Protein AF-A0A7W0M4L1-F1 (afdb_mon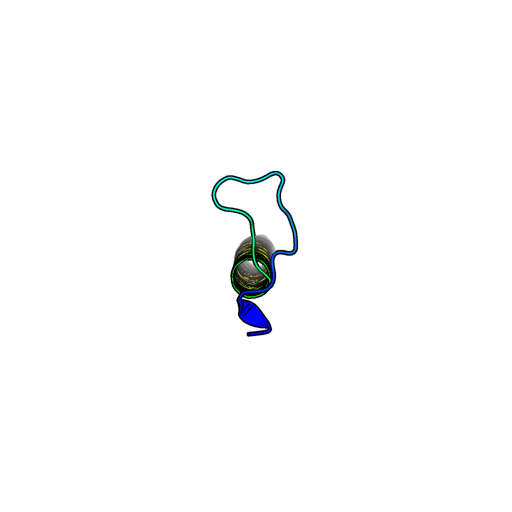omer_lite)

Sequence (46 aa):
DELARVVDASWDPPVTVGVRLVSLLSDCLQHLGQAAYVRGLAERAG

Radius of gyration: 16.64 Å; chains: 1; bounding box: 35×16×44 Å

pLDDT: mean 97.43, std 3.65, range [78.06, 98.81]

Foldseek 3Di:
DQQQCFPAVPDVVGHGNVNVVVVVVVVVVVVVVVVVVVVVVVVVVD

Structure (mmCIF, N/CA/C/O backbone):
data_AF-A0A7W0M4L1-F1
#
_entry.id   AF-A0A7W0M4L1-F1
#
loop_
_atom_site.group_PDB
_atom_site.id
_atom_site.type_symbol
_atom_site.label_atom_id
_atom_site.label_alt_id
_atom_site.label_comp_id
_atom_site.label_asym_id
_atom_site.label_entity_id
_atom_site.label_seq_id
_atom_site.pdbx_PDB_ins_code
_atom_site.Cartn_x
_atom_site.Cartn_y
_atom_site.Cartn_z
_atom_site.occupancy
_atom_site.B_iso_or_equiv
_atom_site.auth_seq_id
_atom_site.auth_comp_id
_atom_site.auth_asym_id
_atom_site.auth_atom_id
_atom_site.pdbx_PDB_model_num
ATOM 1 N N . ASP A 1 1 ? 16.141 -3.365 -12.587 1.00 83.94 1 ASP A N 1
ATOM 2 C CA . ASP A 1 1 ? 15.409 -3.933 -13.738 1.00 83.94 1 ASP A CA 1
ATOM 3 C C . ASP A 1 1 ? 13.963 -4.270 -13.404 1.00 83.94 1 ASP A C 1
ATOM 5 O O . ASP A 1 1 ? 13.089 -3.560 -13.881 1.00 83.94 1 ASP A O 1
ATOM 9 N N . GLU A 1 2 ? 13.677 -5.231 -12.517 1.00 95.06 2 GLU A N 1
ATOM 10 C CA . GLU A 1 2 ? 12.284 -5.661 -12.259 1.00 95.06 2 GLU A CA 1
ATOM 11 C C . GLU A 1 2 ? 11.367 -4.557 -11.700 1.00 95.06 2 GLU A C 1
ATOM 13 O O . GLU A 1 2 ? 10.241 -4.391 -12.158 1.00 95.06 2 GLU A O 1
ATOM 18 N N . LEU A 1 3 ? 11.855 -3.730 -10.767 1.00 97.94 3 LEU A N 1
ATOM 19 C CA . LEU A 1 3 ? 11.061 -2.628 -10.201 1.00 97.94 3 LEU A CA 1
ATOM 20 C C . LEU A 1 3 ? 10.757 -1.505 -11.205 1.00 97.94 3 LEU A C 1
ATOM 22 O O . LEU A 1 3 ? 9.791 -0.769 -11.014 1.00 97.94 3 LEU A O 1
ATOM 26 N N . ALA A 1 4 ? 11.564 -1.368 -12.260 1.00 98.00 4 ALA A N 1
ATOM 27 C CA . ALA A 1 4 ? 11.393 -0.342 -13.287 1.00 98.00 4 ALA A CA 1
ATOM 28 C C . ALA A 1 4 ? 10.443 -0.783 -14.413 1.00 98.00 4 ALA A C 1
ATOM 30 O O . ALA A 1 4 ? 10.050 0.040 -15.237 1.00 98.00 4 ALA A O 1
ATOM 31 N N . ARG A 1 5 ? 10.048 -2.064 -14.452 1.00 98.38 5 ARG A N 1
ATOM 32 C CA . ARG A 1 5 ? 9.111 -2.593 -15.445 1.00 98.38 5 ARG A CA 1
ATOM 33 C C . ARG A 1 5 ? 7.772 -1.861 -15.350 1.00 98.38 5 ARG A C 1
ATOM 35 O O . ARG A 1 5 ? 7.163 -1.818 -14.281 1.00 98.38 5 ARG A O 1
ATOM 42 N N . VAL A 1 6 ? 7.308 -1.302 -16.467 1.00 98.31 6 VAL A N 1
ATOM 43 C CA . VAL A 1 6 ? 5.992 -0.653 -16.568 1.00 98.31 6 VAL A CA 1
ATOM 44 C C . VAL A 1 6 ? 4.902 -1.718 -16.466 1.00 98.31 6 VAL A C 1
ATOM 46 O O . VAL A 1 6 ? 4.954 -2.734 -17.159 1.00 98.31 6 VAL A O 1
ATOM 49 N N . VAL A 1 7 ? 3.932 -1.497 -15.580 1.00 98.06 7 VAL A N 1
ATOM 50 C CA . VAL A 1 7 ? 2.754 -2.364 -15.406 1.00 98.06 7 VAL A CA 1
ATOM 51 C C . VAL A 1 7 ? 1.475 -1.711 -15.907 1.00 98.06 7 VAL A C 1
ATOM 53 O O . VAL A 1 7 ? 0.512 -2.415 -16.190 1.00 98.06 7 VAL A O 1
ATOM 56 N N . ASP A 1 8 ? 1.461 -0.384 -16.014 1.00 98.25 8 ASP A N 1
ATOM 57 C CA . ASP A 1 8 ? 0.298 0.367 -16.462 1.00 98.25 8 ASP A CA 1
ATOM 58 C C . ASP A 1 8 ? 0.747 1.661 -17.154 1.00 98.25 8 ASP A C 1
ATOM 60 O O . ASP A 1 8 ? 1.352 2.543 -16.540 1.00 98.25 8 ASP A O 1
ATOM 64 N N . ALA A 1 9 ? 0.488 1.729 -18.459 1.00 98.38 9 ALA A N 1
ATOM 65 C CA . ALA A 1 9 ? 0.899 2.824 -19.331 1.00 98.38 9 ALA A CA 1
ATOM 66 C C . ALA A 1 9 ? -0.204 3.870 -19.554 1.00 98.38 9 ALA A C 1
ATOM 68 O O . ALA A 1 9 ? 0.018 4.816 -20.303 1.00 98.38 9 ALA A O 1
ATOM 69 N N . SER A 1 10 ? -1.383 3.728 -18.932 1.00 98.31 10 SER A N 1
ATOM 70 C CA . SER A 1 10 ? -2.454 4.728 -19.057 1.00 98.31 10 SER A CA 1
ATOM 71 C C . SER A 1 10 ? -2.271 5.941 -18.137 1.00 98.31 10 SER A C 1
ATOM 73 O O . SER A 1 10 ? -3.149 6.798 -18.082 1.00 98.31 10 SER A O 1
ATOM 75 N N . TRP A 1 11 ? -1.165 6.001 -17.394 1.00 98.00 11 TRP A N 1
ATOM 76 C CA . TRP A 1 11 ? -0.810 7.084 -16.475 1.00 98.00 11 TRP A CA 1
ATOM 77 C C . TRP A 1 11 ? 0.405 7.859 -16.988 1.00 98.00 11 TRP A C 1
ATOM 79 O O . TRP A 1 11 ? 1.239 7.299 -17.699 1.00 98.00 11 TRP A O 1
ATOM 89 N N . ASP A 1 12 ? 0.523 9.126 -16.581 1.00 96.88 12 ASP A N 1
ATOM 90 C CA . ASP A 1 12 ? 1.686 9.975 -16.853 1.00 96.88 12 ASP A CA 1
ATOM 91 C C . ASP A 1 12 ? 2.253 10.548 -15.533 1.00 96.88 12 ASP A C 1
ATOM 93 O O . ASP A 1 12 ? 1.585 11.369 -14.893 1.00 96.88 12 ASP A O 1
ATOM 97 N N . PRO A 1 13 ? 3.439 10.097 -15.075 1.00 95.94 13 PRO A N 1
ATOM 98 C CA . PRO A 1 13 ? 4.284 9.075 -15.702 1.00 95.94 13 PRO A CA 1
ATOM 99 C C . PRO A 1 13 ? 3.677 7.654 -15.621 1.00 95.94 13 PRO A C 1
ATOM 101 O O . PRO A 1 13 ? 2.916 7.368 -14.689 1.00 95.94 13 PRO A O 1
ATOM 104 N N . PRO A 1 14 ? 4.047 6.731 -16.538 1.00 98.25 14 PRO A N 1
ATOM 105 C CA . PRO A 1 14 ? 3.621 5.334 -16.485 1.00 98.25 14 PRO A CA 1
ATOM 106 C C . PRO A 1 14 ? 3.961 4.675 -15.151 1.00 98.25 14 PRO A C 1
ATOM 108 O O . PRO A 1 14 ? 5.054 4.844 -14.602 1.00 98.25 14 PRO A O 1
ATOM 111 N N . VAL A 1 15 ? 3.041 3.866 -14.637 1.00 98.44 15 VAL A N 1
ATOM 112 C CA . VAL A 1 15 ? 3.218 3.200 -13.349 1.00 98.44 15 VAL A CA 1
ATOM 113 C C . VAL A 1 15 ? 4.107 1.975 -13.531 1.00 98.44 15 VAL A C 1
ATOM 115 O O . VAL A 1 15 ? 3.811 1.069 -14.315 1.00 98.44 15 VAL A O 1
ATOM 118 N N . THR A 1 16 ? 5.189 1.922 -12.760 1.00 98.69 16 THR A N 1
ATOM 119 C CA . THR A 1 16 ? 6.099 0.774 -12.694 1.00 98.69 16 THR A CA 1
ATOM 120 C C . THR A 1 16 ? 5.717 -0.192 -11.573 1.00 98.69 16 THR A C 1
ATOM 122 O O . THR A 1 16 ? 4.910 0.139 -10.698 1.00 98.69 16 THR A O 1
ATOM 125 N N . VAL A 1 17 ? 6.318 -1.387 -11.559 1.00 98.56 17 VAL A N 1
ATOM 126 C CA . VAL A 1 17 ? 6.193 -2.346 -10.445 1.00 98.56 17 VAL A CA 1
ATOM 127 C C . VAL A 1 17 ? 6.518 -1.673 -9.109 1.00 98.56 17 VAL A C 1
ATOM 129 O O . VAL A 1 17 ? 5.758 -1.817 -8.154 1.00 98.56 17 VAL A O 1
ATOM 132 N N . GLY A 1 18 ? 7.608 -0.901 -9.040 1.00 98.50 18 GLY A N 1
ATOM 133 C CA . GLY A 1 18 ? 8.008 -0.195 -7.822 1.00 98.50 18 GLY A CA 1
ATOM 134 C C . GLY A 1 18 ? 6.950 0.796 -7.337 1.00 98.50 18 GLY A C 1
ATOM 135 O O . GLY A 1 18 ? 6.585 0.768 -6.163 1.00 98.50 18 GLY A O 1
ATOM 136 N N . VAL A 1 19 ? 6.401 1.611 -8.245 1.00 98.44 19 VAL A N 1
ATOM 137 C CA . VAL A 1 19 ? 5.316 2.549 -7.910 1.00 98.44 19 VAL A CA 1
ATOM 138 C C . VAL A 1 19 ? 4.088 1.788 -7.412 1.00 98.44 19 VAL A C 1
ATOM 140 O O . VAL A 1 19 ? 3.551 2.125 -6.362 1.00 98.44 19 VAL A O 1
ATOM 143 N N . ARG A 1 20 ? 3.684 0.710 -8.098 1.00 98.19 20 ARG A N 1
ATOM 144 C CA . ARG A 1 20 ? 2.510 -0.083 -7.707 1.00 98.19 20 ARG A CA 1
ATOM 145 C C . ARG A 1 20 ? 2.667 -0.716 -6.322 1.00 98.19 20 ARG A C 1
ATOM 147 O O . ARG A 1 20 ? 1.703 -0.728 -5.564 1.00 98.19 20 ARG A O 1
ATOM 154 N N . LEU A 1 21 ? 3.858 -1.204 -5.973 1.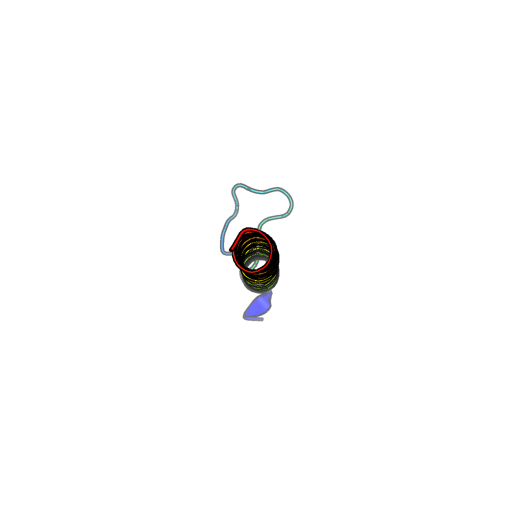00 98.50 21 LEU A N 1
ATOM 155 C CA . LEU A 1 21 ? 4.130 -1.766 -4.645 1.00 98.50 21 LEU A CA 1
ATOM 156 C C . LEU A 1 21 ? 4.025 -0.708 -3.542 1.00 98.50 21 LEU A C 1
ATOM 158 O O . LEU A 1 21 ? 3.389 -0.959 -2.520 1.00 98.50 21 LEU A O 1
ATOM 162 N N . VAL A 1 22 ? 4.595 0.481 -3.753 1.00 98.31 22 VAL A N 1
ATOM 163 C CA . VAL A 1 22 ? 4.474 1.589 -2.791 1.00 98.31 22 VAL A CA 1
ATOM 164 C C . VAL A 1 22 ? 3.012 2.018 -2.644 1.00 98.31 22 VAL A C 1
ATOM 166 O O . VAL A 1 22 ? 2.542 2.192 -1.521 1.00 98.31 22 VAL A O 1
ATOM 169 N N . SER A 1 23 ? 2.270 2.124 -3.751 1.00 98.12 23 SER A N 1
ATOM 170 C CA . SER A 1 23 ? 0.838 2.442 -3.724 1.00 98.12 23 SER A CA 1
ATOM 171 C C . SER A 1 23 ? 0.029 1.409 -2.936 1.00 98.12 23 SER A C 1
ATOM 173 O O . SER A 1 23 ? -0.784 1.799 -2.105 1.00 98.12 23 SER A O 1
ATOM 175 N N . LEU A 1 24 ? 0.282 0.109 -3.137 1.00 98.38 24 LEU A N 1
ATOM 176 C CA . LEU A 1 24 ? -0.379 -0.965 -2.384 1.00 98.38 24 LEU A CA 1
ATOM 177 C C . LEU A 1 24 ? -0.106 -0.863 -0.880 1.00 98.38 24 LEU A C 1
ATOM 179 O O . LEU A 1 24 ? -1.027 -0.973 -0.076 1.00 98.38 24 LEU A O 1
ATOM 183 N N . LEU A 1 25 ? 1.150 -0.628 -0.489 1.00 98.69 25 LEU A N 1
ATOM 184 C CA . LEU A 1 25 ? 1.501 -0.445 0.920 1.00 98.69 25 LEU A CA 1
ATOM 185 C C . LEU A 1 25 ? 0.790 0.773 1.523 1.00 98.69 25 LEU A C 1
ATOM 187 O O . LEU A 1 25 ? 0.255 0.679 2.627 1.00 98.69 25 LEU A O 1
ATOM 191 N N . SER A 1 26 ? 0.752 1.894 0.799 1.00 98.69 26 SER A N 1
ATOM 192 C CA . SER A 1 26 ? 0.061 3.107 1.246 1.00 98.69 26 SER A CA 1
ATOM 193 C C . SER A 1 26 ? -1.438 2.873 1.444 1.00 98.69 26 SER A C 1
ATOM 195 O O . SER A 1 26 ? -1.990 3.308 2.453 1.00 98.69 26 SER A O 1
ATOM 197 N N . ASP A 1 27 ? -2.087 2.167 0.517 1.00 98.62 27 ASP A N 1
ATOM 198 C CA . ASP A 1 27 ? -3.516 1.849 0.591 1.00 98.62 27 ASP A CA 1
ATOM 199 C C . ASP A 1 27 ? -3.833 0.963 1.808 1.00 98.62 27 ASP A C 1
ATOM 201 O O . ASP A 1 27 ? -4.672 1.310 2.643 1.00 98.62 27 ASP A O 1
ATOM 205 N N . CYS A 1 28 ? -3.062 -0.112 2.005 1.00 98.81 28 CYS A N 1
ATOM 206 C CA . CYS A 1 28 ? -3.173 -0.981 3.178 1.00 98.81 28 CYS A CA 1
ATOM 207 C C . CYS A 1 28 ? -3.028 -0.210 4.499 1.00 98.81 28 CYS A C 1
ATOM 209 O O . CYS A 1 28 ? -3.793 -0.438 5.438 1.00 98.81 28 CYS A O 1
ATOM 211 N N . LEU A 1 29 ? -2.057 0.704 4.588 1.00 98.69 29 LEU A N 1
ATOM 212 C CA . LEU A 1 29 ? -1.840 1.515 5.788 1.00 98.69 29 LEU A CA 1
ATOM 213 C C . LEU A 1 29 ? -2.991 2.494 6.035 1.00 98.69 29 LEU A C 1
ATOM 215 O O . LEU A 1 29 ? -3.417 2.655 7.181 1.00 98.69 29 LEU A O 1
ATOM 219 N N . GLN A 1 30 ? -3.525 3.111 4.980 1.00 98.62 30 GLN A N 1
ATOM 220 C CA . GLN A 1 30 ? -4.685 3.992 5.082 1.00 98.62 30 GLN A CA 1
ATOM 221 C C . GLN A 1 30 ? -5.906 3.230 5.614 1.00 98.62 30 GLN A C 1
ATOM 223 O O . GLN A 1 30 ? -6.544 3.675 6.573 1.00 98.62 30 GLN A O 1
ATOM 228 N N . HIS A 1 31 ? -6.193 2.053 5.053 1.00 98.56 31 HIS A N 1
ATOM 229 C CA . HIS A 1 31 ? -7.283 1.191 5.506 1.00 98.56 31 HIS A CA 1
ATOM 230 C C . HIS A 1 31 ? -7.080 0.691 6.941 1.00 98.56 31 HIS A C 1
ATOM 232 O O . HIS A 1 31 ? -8.025 0.691 7.732 1.00 98.56 31 HIS A O 1
ATOM 238 N N . LEU A 1 32 ? -5.853 0.322 7.319 1.00 98.75 32 LEU A N 1
ATOM 239 C CA . LEU A 1 32 ? -5.539 -0.081 8.689 1.00 98.75 32 LEU A CA 1
ATOM 240 C C . LEU A 1 32 ? -5.783 1.062 9.685 1.00 98.75 32 LEU A C 1
ATOM 242 O O . LEU A 1 32 ? -6.368 0.836 10.745 1.00 98.75 32 LEU A O 1
ATOM 246 N N . GLY A 1 33 ? -5.379 2.287 9.339 1.00 98.62 33 GLY A N 1
ATOM 247 C CA . GLY A 1 33 ? -5.634 3.475 10.153 1.00 98.62 33 GLY A CA 1
ATOM 248 C C . GLY A 1 33 ? -7.131 3.735 10.341 1.00 98.62 33 GLY A C 1
ATOM 249 O O . GLY A 1 33 ? -7.585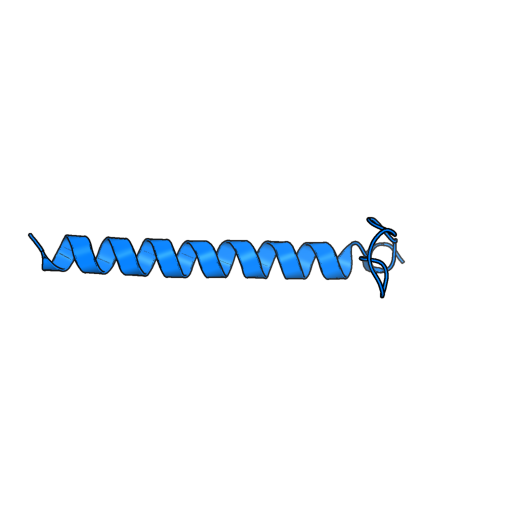 3.953 11.465 1.00 98.62 33 GLY A O 1
ATOM 250 N N . GLN A 1 34 ? -7.914 3.633 9.265 1.00 98.81 34 GLN A N 1
ATOM 251 C CA . GLN A 1 34 ? -9.375 3.759 9.316 1.00 98.81 34 GLN A CA 1
ATOM 252 C C . GLN A 1 34 ? -10.012 2.676 10.197 1.00 98.81 34 GLN A C 1
ATOM 254 O O . GLN A 1 34 ? -10.834 2.987 11.058 1.00 98.81 34 GLN A O 1
ATOM 259 N N . ALA A 1 35 ? -9.601 1.416 10.036 1.00 98.75 35 ALA A N 1
ATOM 260 C CA . ALA A 1 35 ? -10.100 0.307 10.842 1.00 98.75 35 ALA A CA 1
ATOM 261 C C . ALA A 1 35 ? -9.773 0.492 12.332 1.00 98.75 35 ALA A C 1
ATOM 263 O O . ALA A 1 35 ? -10.640 0.307 13.187 1.00 98.75 35 ALA A O 1
ATOM 264 N N . ALA A 1 36 ? -8.547 0.913 12.652 1.00 98.69 36 ALA A N 1
ATOM 265 C CA . ALA A 1 36 ? -8.140 1.210 14.022 1.00 98.69 36 ALA A CA 1
ATOM 266 C C . ALA A 1 36 ? -8.943 2.377 14.622 1.00 98.69 36 ALA A C 1
ATOM 268 O O . ALA A 1 36 ? -9.343 2.311 15.785 1.00 98.69 36 ALA A O 1
ATOM 269 N N . TYR A 1 37 ? -9.225 3.416 13.831 1.00 98.44 37 TYR A N 1
ATOM 270 C CA . TYR A 1 37 ? -10.044 4.549 14.259 1.00 98.44 37 TYR A CA 1
ATOM 271 C C . TYR A 1 37 ? -11.485 4.131 14.580 1.00 98.44 37 TYR A C 1
ATOM 273 O O . TYR A 1 37 ? -11.990 4.445 15.660 1.00 98.44 37 TYR A O 1
ATOM 281 N N . VAL A 1 38 ? -12.125 3.371 13.683 1.00 98.56 38 VAL A N 1
ATOM 282 C CA . VAL A 1 38 ? -13.484 2.838 13.887 1.00 98.56 38 VAL A CA 1
ATOM 283 C C . VAL A 1 38 ? -13.533 1.920 15.107 1.00 98.56 38 VAL A C 1
ATOM 285 O O . VAL A 1 38 ? -14.428 2.070 15.939 1.00 98.56 38 VAL A O 1
ATOM 288 N N . ARG A 1 39 ? -12.549 1.024 15.269 1.00 98.31 39 ARG A N 1
ATOM 289 C CA . ARG A 1 39 ? -12.444 0.167 16.458 1.00 98.31 39 ARG A CA 1
ATOM 290 C C . ARG A 1 39 ? -12.396 0.998 17.740 1.00 98.31 39 ARG A C 1
ATOM 292 O O . ARG A 1 39 ? -13.178 0.748 18.649 1.00 98.31 39 ARG A O 1
ATOM 299 N N . GLY A 1 40 ? -11.543 2.021 17.787 1.00 98.50 40 GLY A N 1
ATOM 300 C CA . GLY A 1 40 ? -11.422 2.884 18.961 1.00 98.50 40 GLY A CA 1
ATOM 301 C C . GLY A 1 40 ? -12.695 3.680 19.273 1.00 98.50 40 GLY A C 1
ATOM 302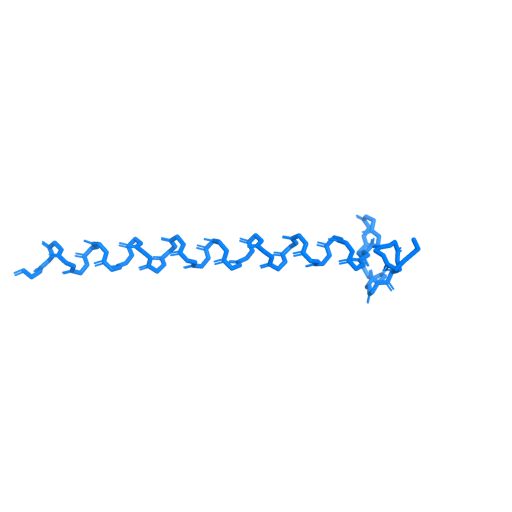 O O . GLY A 1 40 ? -12.961 3.962 20.437 1.00 98.50 40 GLY A O 1
ATOM 303 N N . LEU A 1 41 ? -13.494 4.054 18.267 1.00 98.56 41 LEU A N 1
ATOM 304 C CA . LEU A 1 41 ? -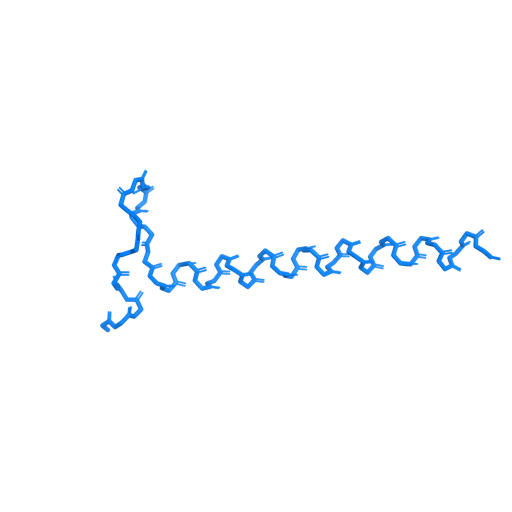14.812 4.658 18.498 1.00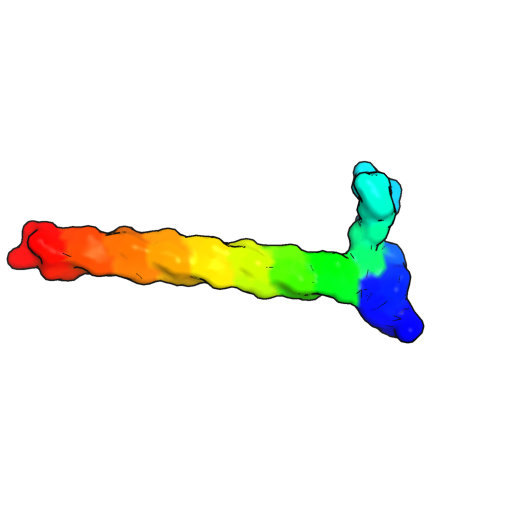 98.56 41 LEU A CA 1
ATOM 305 C C . LEU A 1 41 ? -15.787 3.662 19.132 1.00 98.56 41 LEU A C 1
ATOM 307 O O . LEU A 1 41 ? -16.461 4.022 20.092 1.00 98.56 41 LEU A O 1
ATOM 311 N N . ALA A 1 42 ? -15.834 2.428 18.626 1.00 98.25 42 ALA A N 1
ATOM 312 C CA . ALA A 1 42 ? -16.702 1.382 19.161 1.00 98.25 42 ALA A CA 1
ATOM 313 C C . ALA A 1 42 ? -16.343 1.023 20.613 1.00 98.25 42 ALA A C 1
ATOM 315 O O . ALA A 1 42 ? -17.231 0.937 21.454 1.00 98.25 42 ALA A O 1
ATOM 316 N N . GLU A 1 43 ? -15.048 0.898 20.923 1.00 98.25 43 GLU A N 1
ATOM 317 C CA . GLU A 1 43 ? -14.547 0.632 22.281 1.00 98.25 43 GLU A CA 1
ATOM 318 C C . GLU A 1 43 ? -14.917 1.731 23.290 1.00 98.25 43 GLU A C 1
ATOM 320 O O . GLU A 1 43 ? -15.066 1.435 24.468 1.00 98.25 43 GLU A O 1
ATOM 325 N N . ARG A 1 44 ? -15.064 2.991 22.852 1.00 97.44 44 ARG A N 1
ATOM 326 C CA . ARG A 1 44 ? -15.480 4.113 23.719 1.00 97.44 44 ARG A CA 1
ATOM 327 C C . ARG A 1 44 ? -16.994 4.288 23.831 1.00 97.44 44 ARG A C 1
ATOM 329 O O . ARG A 1 44 ? -17.440 5.073 24.663 1.00 97.44 44 ARG A O 1
ATOM 336 N N . ALA A 1 45 ? -17.759 3.676 22.930 1.00 95.19 45 ALA A N 1
ATOM 337 C CA . ALA A 1 45 ? -19.211 3.812 22.879 1.00 95.19 45 ALA A CA 1
ATOM 338 C C . ALA A 1 45 ? -19.944 2.753 23.721 1.00 95.19 45 ALA A C 1
ATOM 340 O O . ALA A 1 45 ? -21.112 2.964 24.048 1.00 95.19 45 ALA A O 1
ATOM 341 N N . GLY A 1 46 ? -19.282 1.630 24.025 1.00 78.06 46 GLY A N 1
ATOM 342 C CA . GLY A 1 46 ? -19.731 0.632 25.005 1.00 78.06 46 GLY A CA 1
ATOM 343 C C . GLY A 1 46 ? -19.253 0.952 26.414 1.00 78.06 46 GLY A C 1
ATOM 344 O O . GLY A 1 46 ? -19.908 0.452 27.352 1.00 78.06 46 GLY A O 1
#

Secondary structure (DSSP, 8-state):
-GGG-EEE-SSSSPEEHHHHHHHHHHHHHHHHHHHHHHHHHHHHH-